Protein AF-A0A3D8IZU4-F1 (afdb_monomer_lite)

pLDDT: mean 82.91, std 5.6, range [69.81, 93.69]

Structure (mmCIF, N/CA/C/O backbone):
data_AF-A0A3D8IZU4-F1
#
_entry.id   AF-A0A3D8IZU4-F1
#
loop_
_atom_site.group_PDB
_atom_site.id
_atom_site.type_symbol
_atom_site.label_atom_id
_atom_site.label_alt_id
_atom_site.label_comp_id
_atom_site.label_asym_id
_atom_site.label_entity_id
_atom_site.label_seq_id
_atom_site.pdbx_PDB_ins_code
_atom_site.Cartn_x
_atom_site.Cartn_y
_atom_site.Cartn_z
_atom_site.occupancy
_atom_site.B_iso_or_equiv
_atom_site.auth_seq_id
_atom_site.auth_comp_id
_atom_site.auth_asym_id
_atom_site.auth_atom_id
_atom_site.pdbx_PDB_model_num
ATOM 1 N N . MET A 1 1 ? 6.747 13.965 -3.616 1.00 71.31 1 MET A N 1
ATOM 2 C CA . MET A 1 1 ? 6.517 12.518 -3.405 1.00 71.31 1 MET A CA 1
ATOM 3 C C . MET A 1 1 ? 5.207 12.258 -2.665 1.00 71.31 1 MET A C 1
ATOM 5 O O . MET A 1 1 ? 4.269 11.817 -3.312 1.00 71.31 1 MET A O 1
ATOM 9 N N . LEU A 1 2 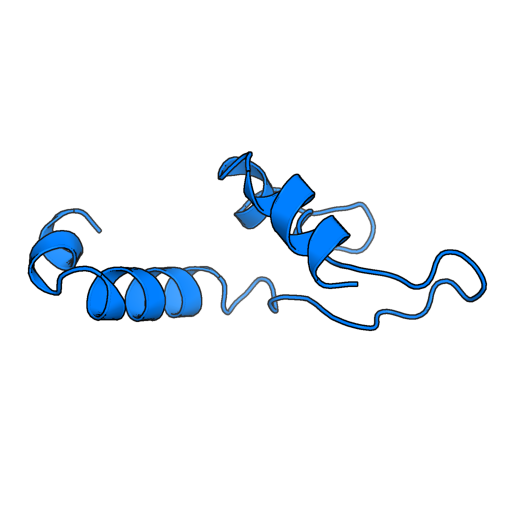? 5.087 12.617 -1.379 1.00 69.88 2 LEU A N 1
ATOM 10 C CA . LEU A 1 2 ? 3.867 12.389 -0.579 1.00 69.88 2 LEU A CA 1
ATOM 11 C C . LEU A 1 2 ? 2.597 13.017 -1.177 1.00 69.88 2 LEU A C 1
ATOM 13 O O . LEU A 1 2 ? 1.563 12.367 -1.222 1.00 69.88 2 LEU A O 1
ATOM 17 N N . LEU A 1 3 ? 2.691 14.236 -1.722 1.00 76.50 3 LEU A N 1
ATOM 18 C CA . LEU A 1 3 ? 1.576 14.906 -2.405 1.00 76.50 3 LEU A CA 1
ATOM 19 C C . LEU A 1 3 ? 0.994 14.077 -3.565 1.00 76.50 3 LEU A C 1
ATOM 21 O O . LEU A 1 3 ? -0.216 14.032 -3.752 1.00 76.50 3 LEU A O 1
ATOM 25 N N . ILE A 1 4 ? 1.857 13.408 -4.333 1.00 78.88 4 ILE A N 1
ATOM 26 C CA . ILE A 1 4 ? 1.452 12.622 -5.504 1.00 78.88 4 ILE A CA 1
ATOM 27 C C . ILE A 1 4 ? 0.769 11.330 -5.059 1.00 78.88 4 ILE A C 1
ATOM 29 O O . ILE A 1 4 ? -0.272 10.981 -5.604 1.00 78.88 4 ILE A O 1
ATOM 33 N N . ILE A 1 5 ? 1.314 10.665 -4.037 1.00 78.06 5 ILE A N 1
ATOM 34 C CA . ILE A 1 5 ? 0.691 9.479 -3.436 1.00 78.06 5 ILE A CA 1
ATOM 35 C C . ILE A 1 5 ? -0.678 9.852 -2.853 1.00 78.06 5 ILE A C 1
ATOM 37 O O . ILE A 1 5 ? -1.662 9.187 -3.156 1.00 78.06 5 ILE A O 1
ATOM 41 N N . ARG A 1 6 ? -0.772 10.967 -2.116 1.00 77.69 6 ARG A N 1
ATOM 42 C CA . ARG A 1 6 ? -2.032 11.479 -1.557 1.00 77.69 6 ARG A CA 1
ATOM 43 C C . ARG A 1 6 ? -3.078 11.743 -2.640 1.00 77.69 6 ARG A C 1
ATOM 45 O O . ARG A 1 6 ? -4.207 11.291 -2.516 1.00 77.69 6 ARG A O 1
ATOM 52 N N . ASN A 1 7 ? -2.709 12.453 -3.707 1.00 82.31 7 ASN A N 1
ATOM 53 C CA . ASN A 1 7 ? -3.644 12.773 -4.788 1.00 82.31 7 ASN A CA 1
ATOM 54 C C . ASN A 1 7 ? -4.107 11.511 -5.536 1.00 82.31 7 ASN A C 1
ATOM 56 O O . ASN A 1 7 ? -5.257 11.434 -5.950 1.00 82.31 7 ASN A O 1
ATOM 60 N N . LYS A 1 8 ? -3.240 10.502 -5.675 1.00 82.75 8 LYS A N 1
ATOM 61 C CA . LYS A 1 8 ? -3.604 9.213 -6.277 1.00 82.75 8 LYS A CA 1
ATOM 62 C C . LYS A 1 8 ? -4.486 8.360 -5.365 1.00 82.75 8 LYS A C 1
ATOM 64 O O . LYS A 1 8 ? -5.370 7.679 -5.872 1.00 82.75 8 LYS A O 1
ATOM 69 N N . ALA A 1 9 ? -4.265 8.415 -4.053 1.00 81.88 9 ALA A N 1
ATOM 70 C CA . ALA A 1 9 ? -5.048 7.696 -3.049 1.00 81.88 9 ALA A CA 1
ATOM 71 C C . ALA A 1 9 ? -6.418 8.338 -2.758 1.00 81.88 9 ALA A C 1
ATOM 73 O O . ALA A 1 9 ? -7.244 7.709 -2.109 1.00 81.88 9 ALA A O 1
ATOM 74 N N . TYR A 1 10 ? -6.681 9.558 -3.253 1.00 82.56 10 TYR A N 1
ATOM 75 C CA . TYR A 1 10 ? -8.000 10.202 -3.158 1.00 82.56 10 TYR A CA 1
ATOM 76 C C . TYR A 1 10 ? -9.109 9.366 -3.819 1.00 82.56 10 TYR A C 1
ATOM 78 O O . TYR A 1 10 ? -10.259 9.385 -3.394 1.00 82.56 10 TYR A O 1
ATOM 86 N N . HIS A 1 11 ? -8.734 8.596 -4.837 1.00 83.50 11 HIS A N 1
ATOM 87 C CA . HIS A 1 11 ? -9.573 7.602 -5.486 1.00 83.50 11 HIS A CA 1
ATOM 88 C C . HIS A 1 11 ? -9.188 6.228 -4.940 1.00 83.50 11 HIS A C 1
ATOM 90 O O . HIS A 1 11 ? -8.142 5.685 -5.307 1.00 83.50 11 HIS A O 1
ATOM 96 N N . TRP A 1 12 ? -9.990 5.691 -4.019 1.00 78.81 12 TRP A N 1
ATOM 97 C CA . TRP A 1 12 ? -9.679 4.448 -3.306 1.00 78.81 12 TRP A CA 1
ATOM 98 C C . TRP A 1 12 ? -9.495 3.259 -4.259 1.00 78.81 12 TRP A C 1
ATOM 100 O O . TRP A 1 12 ? -8.686 2.373 -3.990 1.00 78.81 12 TRP A O 1
ATOM 110 N N . GLU A 1 13 ? -10.136 3.265 -5.431 1.00 83.25 13 GLU A N 1
ATOM 111 C CA . GLU A 1 13 ? -9.974 2.216 -6.437 1.00 83.25 13 GLU A CA 1
ATOM 112 C C . GLU A 1 13 ? -8.547 2.142 -7.012 1.00 83.25 13 GLU A C 1
ATOM 114 O O . GLU A 1 13 ? -8.146 1.116 -7.563 1.00 83.25 13 GLU A O 1
ATOM 119 N N . ASN A 1 14 ? -7.738 3.197 -6.859 1.00 86.44 14 ASN A N 1
ATOM 120 C CA . ASN A 1 14 ? -6.334 3.192 -7.277 1.00 86.44 14 ASN A CA 1
ATOM 121 C C . ASN A 1 14 ? -5.429 2.332 -6.387 1.00 86.44 14 ASN A C 1
ATOM 123 O O . ASN A 1 14 ? -4.301 2.046 -6.797 1.00 86.44 14 ASN A O 1
ATOM 127 N N . LEU A 1 15 ? -5.890 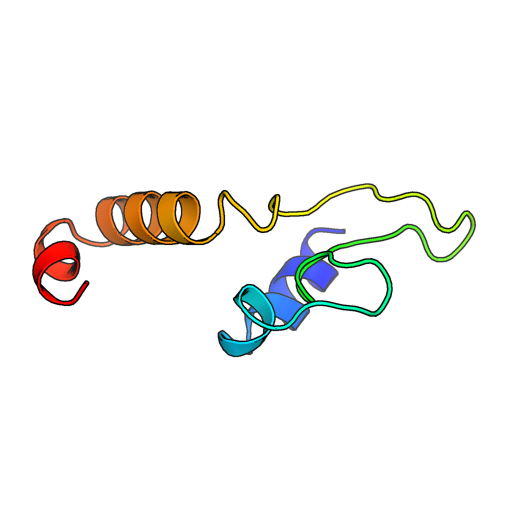1.927 -5.199 1.00 80.50 15 LEU A N 1
ATOM 128 C CA . LEU A 1 15 ? -5.211 0.901 -4.403 1.00 80.50 15 LEU A CA 1
ATOM 129 C C . LEU A 1 15 ? -5.268 -0.457 -5.107 1.00 80.50 15 LEU A C 1
ATOM 131 O O . LEU A 1 15 ? -4.277 -1.173 -5.093 1.00 80.50 15 LEU A O 1
ATOM 135 N N . LEU A 1 16 ? -6.387 -0.775 -5.763 1.00 81.44 16 LEU A N 1
ATOM 136 C CA . LEU A 1 16 ? -6.627 -2.080 -6.389 1.00 81.44 16 LEU A CA 1
ATOM 137 C C . LEU A 1 16 ? -6.235 -2.120 -7.873 1.00 81.44 16 LEU A C 1
ATOM 139 O O . LEU A 1 16 ? -5.893 -3.175 -8.403 1.00 81.44 16 LEU A O 1
ATOM 143 N N . LYS A 1 17 ? -6.270 -0.979 -8.569 1.00 87.56 17 LYS A N 1
ATOM 144 C CA . LYS A 1 17 ? -5.860 -0.902 -9.978 1.00 87.56 17 LYS A CA 1
ATOM 145 C C . LYS A 1 17 ? -4.345 -1.022 -10.111 1.00 87.56 17 LYS A C 1
ATOM 147 O O . LYS A 1 17 ? -3.601 -0.235 -9.527 1.00 87.56 17 LYS A O 1
ATOM 152 N N . LEU A 1 18 ? -3.906 -1.949 -10.955 1.00 85.88 18 LEU A N 1
ATOM 153 C CA . LEU A 1 18 ? -2.506 -2.109 -11.328 1.00 85.88 18 LEU A CA 1
ATOM 154 C C . LEU A 1 18 ? -2.171 -1.257 -12.558 1.00 85.88 18 LEU A C 1
ATOM 156 O O . LEU A 1 18 ? -2.973 -1.122 -13.482 1.00 85.88 18 LEU A O 1
ATOM 160 N N . ASN A 1 19 ? -0.970 -0.686 -12.569 1.00 83.56 19 ASN A N 1
ATOM 161 C CA . ASN A 1 19 ? -0.393 -0.066 -13.754 1.00 83.56 19 ASN A CA 1
ATOM 162 C C . ASN A 1 19 ? 0.210 -1.127 -14.690 1.00 83.56 19 ASN A C 1
ATOM 164 O O . ASN A 1 19 ? 0.286 -2.307 -14.357 1.00 83.56 19 ASN A O 1
ATOM 168 N N . THR A 1 20 ? 0.715 -0.694 -15.846 1.00 82.94 20 THR A N 1
ATOM 169 C CA . THR A 1 20 ? 1.370 -1.562 -16.847 1.00 82.94 20 THR A CA 1
ATOM 170 C C . THR A 1 20 ? 2.592 -2.321 -16.322 1.00 82.94 20 THR A C 1
ATOM 172 O O . THR A 1 20 ? 3.051 -3.256 -16.963 1.00 82.94 20 THR A O 1
ATOM 175 N N . ASN A 1 21 ? 3.121 -1.923 -15.164 1.00 80.94 21 ASN A N 1
ATOM 176 C CA . ASN A 1 21 ? 4.254 -2.555 -14.497 1.00 80.94 21 ASN A CA 1
ATOM 177 C C . ASN A 1 21 ? 3.808 -3.429 -13.309 1.00 80.94 21 ASN A C 1
ATOM 179 O O . ASN A 1 21 ? 4.619 -3.679 -12.421 1.00 80.94 21 ASN A O 1
ATOM 183 N N . ASN A 1 22 ? 2.531 -3.821 -13.233 1.00 82.75 22 ASN A N 1
ATOM 184 C CA . ASN A 1 22 ? 1.939 -4.594 -12.134 1.00 82.75 22 ASN A CA 1
ATOM 185 C C . ASN A 1 22 ? 2.112 -3.970 -10.738 1.00 82.75 22 ASN A C 1
ATOM 187 O O . ASN A 1 22 ? 2.101 -4.679 -9.739 1.00 82.75 22 ASN A O 1
ATOM 191 N N . ASN A 1 23 ? 2.252 -2.646 -10.642 1.00 83.44 23 ASN A N 1
ATOM 192 C CA . ASN A 1 23 ? 2.268 -1.950 -9.354 1.00 83.44 23 ASN A CA 1
ATOM 193 C C . ASN A 1 23 ? 0.940 -1.218 -9.129 1.00 83.44 23 ASN A C 1
ATOM 195 O O . ASN A 1 23 ? 0.351 -0.752 -10.107 1.00 83.44 23 ASN A O 1
ATOM 199 N N . PRO A 1 24 ? 0.494 -1.005 -7.880 1.00 84.31 24 PRO A N 1
ATOM 200 C CA . PRO A 1 24 ? -0.737 -0.265 -7.608 1.00 84.31 24 PRO A CA 1
ATOM 201 C C . PRO A 1 24 ? -0.677 1.157 -8.170 1.00 84.31 24 PRO A C 1
ATOM 203 O O . PRO A 1 24 ? 0.382 1.790 -8.164 1.00 84.31 24 PRO A O 1
ATOM 206 N N . ASN A 1 25 ? -1.793 1.719 -8.625 1.00 85.44 25 ASN A N 1
ATOM 207 C CA . ASN A 1 25 ? -1.806 3.036 -9.271 1.00 85.44 25 ASN A CA 1
ATOM 208 C C . ASN A 1 25 ? -1.412 4.193 -8.337 1.00 85.44 25 ASN A C 1
ATOM 210 O O . ASN A 1 25 ? -0.977 5.244 -8.822 1.00 85.44 25 ASN A O 1
ATOM 214 N N . ILE A 1 26 ? -1.444 3.976 -7.018 1.00 85.62 26 ILE A N 1
ATOM 215 C CA . ILE A 1 26 ? -0.876 4.873 -5.994 1.00 85.62 26 ILE A CA 1
ATOM 216 C C . ILE A 1 26 ? 0.660 4.972 -6.021 1.00 85.62 26 ILE A C 1
ATOM 218 O O . ILE A 1 26 ? 1.230 5.867 -5.399 1.00 85.62 26 ILE A O 1
ATOM 222 N N . THR A 1 27 ? 1.334 4.097 -6.772 1.00 84.19 27 THR A N 1
ATOM 223 C CA . THR A 1 27 ? 2.794 4.062 -6.914 1.00 84.19 27 THR A CA 1
ATOM 224 C C . THR A 1 27 ? 3.362 5.412 -7.341 1.00 84.19 27 THR A 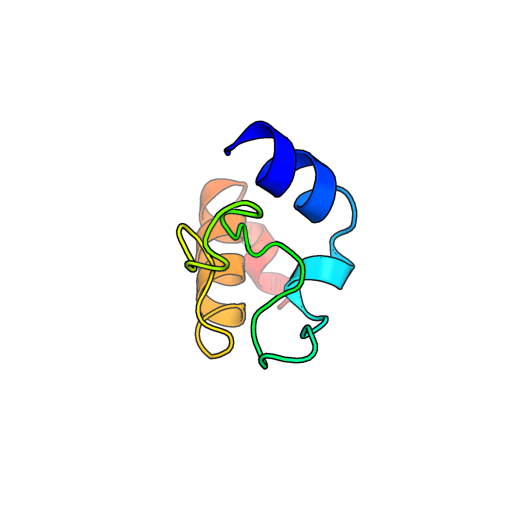C 1
ATOM 226 O O . THR A 1 27 ? 2.903 6.028 -8.314 1.00 84.19 27 THR A O 1
ATOM 229 N N . TYR A 1 28 ? 4.423 5.839 -6.660 1.00 83.62 28 TYR A N 1
ATOM 230 C CA . TYR A 1 28 ? 5.244 6.969 -7.062 1.00 83.62 28 TYR A CA 1
ATOM 231 C C . TYR A 1 28 ? 6.544 6.491 -7.718 1.00 83.62 28 TYR A C 1
ATOM 233 O O . TYR A 1 28 ? 7.375 5.803 -7.114 1.00 83.62 28 TYR A O 1
ATOM 241 N N . GLN A 1 29 ? 6.723 6.909 -8.969 1.00 82.12 29 GLN A N 1
ATOM 242 C CA . GLN A 1 29 ? 7.940 6.711 -9.745 1.00 82.12 29 GLN A CA 1
ATOM 243 C C . GLN A 1 29 ? 8.610 8.063 -9.987 1.00 82.12 29 GLN A C 1
ATOM 245 O O . GLN A 1 29 ? 7.946 9.095 -10.104 1.00 82.12 29 GLN A O 1
ATOM 250 N N . ASN A 1 30 ? 9.938 8.066 -10.062 1.00 79.00 30 ASN A N 1
ATOM 251 C CA . ASN A 1 30 ? 10.671 9.236 -10.514 1.00 79.00 30 ASN A CA 1
ATOM 252 C 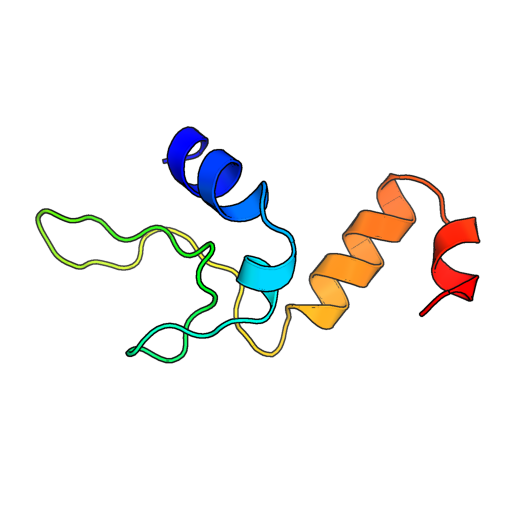C . ASN A 1 30 ? 10.514 9.382 -12.026 1.00 79.00 30 ASN A C 1
ATOM 254 O O . ASN A 1 30 ? 11.152 8.646 -12.768 1.00 79.00 30 ASN A O 1
ATOM 258 N N . ASN A 1 31 ? 9.750 10.367 -12.486 1.00 71.94 31 ASN A N 1
ATOM 259 C CA . ASN A 1 31 ? 9.540 10.590 -13.919 1.00 71.94 31 ASN A CA 1
ATOM 260 C C . ASN A 1 31 ? 10.831 10.904 -14.699 1.00 71.94 31 ASN A C 1
ATOM 262 O O . ASN A 1 31 ? 10.850 10.735 -15.911 1.00 71.94 31 ASN A O 1
ATOM 266 N N . LYS A 1 32 ? 11.911 11.349 -14.037 1.00 76.81 32 LYS A N 1
ATOM 267 C CA . LYS A 1 32 ? 13.193 11.623 -14.711 1.00 76.81 32 LYS A CA 1
ATOM 268 C C . LYS A 1 32 ? 13.984 10.353 -15.026 1.00 76.81 32 LYS A C 1
ATOM 270 O O . LYS A 1 32 ? 14.656 10.298 -16.046 1.00 76.81 32 LYS A O 1
ATOM 275 N N . ASN A 1 33 ? 13.900 9.342 -14.156 1.00 77.25 33 ASN A N 1
ATOM 276 C CA . ASN A 1 33 ? 14.753 8.147 -14.228 1.00 77.25 33 ASN A CA 1
ATOM 277 C C . ASN A 1 33 ? 13.944 6.836 -14.240 1.00 77.25 33 ASN A C 1
ATOM 279 O O . ASN A 1 33 ? 14.525 5.770 -14.073 1.00 77.25 33 ASN A O 1
ATOM 283 N N . TYR A 1 34 ? 12.611 6.915 -14.314 1.00 69.81 34 TYR A N 1
ATOM 284 C CA . TYR A 1 34 ? 11.641 5.812 -14.196 1.00 69.81 34 TYR A CA 1
ATOM 285 C C . TYR A 1 34 ? 11.863 4.865 -13.005 1.00 69.81 34 TYR A C 1
ATOM 287 O O . TYR A 1 34 ? 11.340 3.755 -12.950 1.00 69.81 34 TYR A O 1
ATOM 295 N N . LYS A 1 35 ? 12.620 5.317 -12.001 1.00 77.56 35 LYS A N 1
ATOM 296 C CA . LYS A 1 35 ? 12.933 4.535 -10.812 1.00 77.56 35 LYS A CA 1
ATOM 297 C C . LYS A 1 35 ? 11.720 4.519 -9.893 1.00 77.56 35 LYS A C 1
ATOM 299 O O . LYS A 1 35 ? 11.218 5.580 -9.513 1.00 77.56 35 LYS A O 1
ATOM 304 N N . LEU A 1 36 ? 11.285 3.325 -9.502 1.00 76.81 36 LEU A N 1
ATOM 305 C CA . LEU A 1 36 ? 10.329 3.151 -8.417 1.00 76.81 36 LEU A CA 1
ATOM 306 C C . LEU A 1 36 ? 10.931 3.716 -7.127 1.00 76.81 36 LEU A C 1
ATOM 308 O O . LEU A 1 36 ? 12.016 3.296 -6.727 1.00 76.81 36 LEU A O 1
ATOM 312 N N . ILE A 1 37 ? 10.251 4.675 -6.496 1.00 76.69 37 ILE A N 1
ATOM 313 C CA . ILE A 1 37 ? 10.718 5.236 -5.220 1.00 76.69 37 ILE A CA 1
ATOM 314 C C . ILE A 1 37 ? 9.820 4.788 -4.066 1.00 76.69 37 ILE A C 1
ATOM 316 O O . ILE A 1 37 ? 10.334 4.492 -2.993 1.00 76.69 37 ILE A O 1
ATOM 320 N N . ALA A 1 38 ? 8.502 4.725 -4.267 1.00 77.94 38 ALA A N 1
ATOM 321 C CA . ALA A 1 38 ? 7.578 4.307 -3.217 1.00 77.94 38 ALA A CA 1
ATOM 322 C C . ALA A 1 38 ? 6.321 3.657 -3.804 1.00 77.94 38 ALA A C 1
ATOM 324 O O . ALA A 1 38 ? 5.712 4.196 -4.732 1.00 77.94 38 ALA A O 1
ATOM 325 N N . SER A 1 39 ? 5.930 2.512 -3.250 1.00 78.44 39 SER A N 1
ATOM 326 C CA . SER A 1 39 ? 4.697 1.798 -3.580 1.00 78.44 39 SER A CA 1
ATOM 327 C C . SER A 1 39 ? 4.282 0.872 -2.437 1.00 78.44 39 SER A C 1
ATOM 329 O O . SER A 1 39 ? 5.059 0.649 -1.509 1.00 78.44 39 SER A O 1
ATOM 331 N N . ILE A 1 40 ? 3.066 0.342 -2.528 1.00 79.62 40 ILE A N 1
ATOM 332 C CA . ILE A 1 40 ? 2.604 -0.805 -1.750 1.00 79.62 40 ILE A CA 1
ATOM 333 C C . ILE A 1 40 ? 2.791 -2.029 -2.642 1.00 79.62 40 ILE A C 1
ATOM 335 O O . ILE A 1 40 ? 2.397 -2.009 -3.807 1.00 79.62 40 ILE A O 1
ATOM 339 N N . THR A 1 41 ? 3.409 -3.089 -2.130 1.00 81.88 41 THR A N 1
ATOM 340 C CA . THR A 1 41 ? 3.518 -4.337 -2.891 1.00 81.88 41 THR A CA 1
ATOM 341 C C . THR A 1 41 ? 2.108 -4.888 -3.148 1.00 81.88 41 THR A C 1
ATOM 343 O O . THR A 1 41 ? 1.331 -4.947 -2.193 1.00 81.88 41 THR A O 1
ATOM 346 N N . PRO A 1 42 ? 1.739 -5.273 -4.389 1.00 77.62 42 PRO A N 1
ATOM 347 C CA . PRO A 1 42 ? 0.374 -5.697 -4.710 1.00 77.62 42 PRO A CA 1
ATOM 348 C C . PRO A 1 42 ? -0.196 -6.772 -3.775 1.00 77.62 42 PRO A C 1
ATOM 350 O O . PRO A 1 42 ? -1.319 -6.648 -3.302 1.00 77.62 42 PRO A O 1
ATOM 353 N N . ASP A 1 43 ? 0.604 -7.780 -3.425 1.00 83.75 43 ASP A N 1
ATOM 354 C CA . ASP A 1 43 ? 0.225 -8.884 -2.528 1.00 83.75 43 ASP A CA 1
ATOM 355 C C . ASP A 1 43 ? 0.108 -8.473 -1.046 1.00 83.75 43 ASP A C 1
ATOM 357 O O . ASP A 1 43 ? -0.170 -9.305 -0.183 1.00 83.75 43 ASP A O 1
ATOM 361 N N . LYS A 1 44 ? 0.368 -7.202 -0.723 1.00 84.19 44 LYS A N 1
ATOM 362 C CA . LYS A 1 44 ? 0.277 -6.629 0.626 1.00 84.19 44 LYS A CA 1
ATOM 363 C C . LYS A 1 44 ? -0.812 -5.567 0.752 1.00 84.19 44 LYS A C 1
ATOM 365 O O . LYS A 1 44 ? -0.940 -5.001 1.837 1.00 84.19 44 LYS A O 1
ATOM 370 N N . ILE A 1 45 ? -1.581 -5.292 -0.306 1.00 83.88 45 ILE A N 1
ATOM 371 C CA . ILE A 1 45 ? -2.659 -4.293 -0.258 1.00 83.88 45 ILE A CA 1
ATOM 372 C C . ILE A 1 45 ? -3.683 -4.657 0.818 1.00 83.88 45 ILE A C 1
ATOM 374 O O . ILE A 1 45 ? -3.995 -3.805 1.643 1.00 83.88 45 ILE A O 1
ATOM 378 N N . ASP A 1 46 ? -4.133 -5.912 0.867 1.00 86.38 46 ASP A N 1
ATOM 379 C CA . ASP A 1 46 ? -5.139 -6.352 1.844 1.00 86.38 46 ASP A CA 1
ATOM 380 C C . ASP A 1 46 ? -4.643 -6.139 3.276 1.00 86.38 46 ASP A C 1
ATOM 382 O O . ASP A 1 46 ? -5.297 -5.478 4.078 1.00 86.38 46 ASP A O 1
ATOM 386 N N . LYS A 1 47 ? -3.406 -6.566 3.562 1.00 88.62 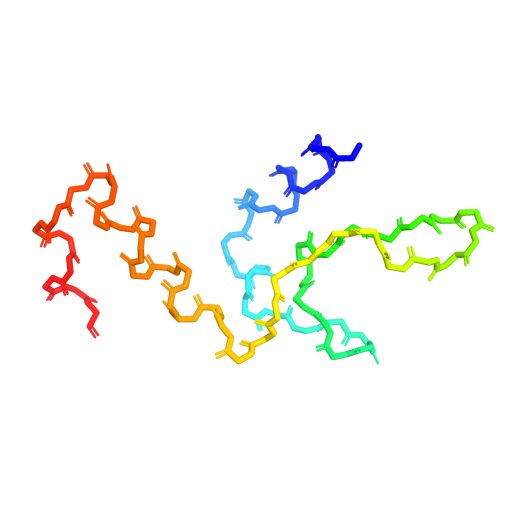47 LYS A N 1
ATOM 387 C CA . LYS A 1 47 ? -2.776 -6.360 4.872 1.00 88.62 47 LYS A CA 1
ATOM 388 C C . LYS A 1 47 ? -2.645 -4.878 5.234 1.00 88.62 47 LYS A C 1
ATOM 390 O O . LYS A 1 47 ? -2.888 -4.500 6.376 1.00 88.62 47 LYS A O 1
ATOM 395 N N . PHE A 1 48 ? -2.272 -4.032 4.273 1.00 85.62 48 PHE A N 1
ATOM 396 C CA . PHE A 1 48 ? -2.220 -2.587 4.486 1.00 85.62 48 PHE A CA 1
ATOM 397 C C . PHE A 1 48 ? -3.602 -2.014 4.829 1.00 85.62 48 PHE A C 1
ATOM 399 O O . PHE A 1 48 ? -3.701 -1.186 5.732 1.00 85.62 48 PHE A O 1
ATOM 406 N N . LEU A 1 49 ? -4.658 -2.452 4.136 1.00 85.38 49 LEU A N 1
ATOM 407 C CA . LEU A 1 49 ? -6.028 -2.009 4.400 1.00 85.38 49 LEU A CA 1
ATOM 408 C C . LEU A 1 49 ? -6.514 -2.466 5.778 1.00 85.38 49 LEU A C 1
ATOM 410 O O . LEU A 1 49 ? -7.092 -1.659 6.504 1.00 85.38 49 LEU A O 1
ATOM 414 N N . GLU A 1 50 ? -6.230 -3.706 6.176 1.00 90.12 50 GLU A N 1
ATOM 415 C CA . GLU A 1 50 ? -6.534 -4.198 7.524 1.00 90.12 50 GLU A CA 1
ATOM 416 C C . GLU A 1 50 ? -5.840 -3.365 8.609 1.00 90.12 50 GLU A C 1
ATOM 418 O O . GLU A 1 50 ? -6.480 -2.928 9.568 1.00 90.12 50 GLU A O 1
ATOM 423 N N . ASP A 1 51 ? -4.532 -3.132 8.466 1.00 89.56 51 ASP A N 1
ATOM 424 C CA . ASP A 1 51 ? -3.753 -2.348 9.427 1.00 89.56 51 ASP A CA 1
ATOM 425 C C . ASP A 1 51 ? -4.266 -0.900 9.482 1.00 89.56 51 ASP A C 1
ATOM 427 O O . ASP A 1 51 ? -4.457 -0.345 10.565 1.00 89.56 51 ASP A O 1
ATOM 431 N N . PHE A 1 52 ? -4.583 -0.305 8.329 1.00 86.81 52 PHE A N 1
ATOM 432 C CA . PHE A 1 52 ? -5.163 1.034 8.241 1.00 86.81 52 PHE A CA 1
ATOM 433 C C . PHE A 1 52 ? -6.520 1.125 8.950 1.00 86.81 52 PHE A C 1
ATOM 435 O O . PHE A 1 52 ? -6.719 2.014 9.781 1.00 86.81 52 PHE A O 1
ATOM 442 N N . LEU A 1 53 ? -7.437 0.190 8.694 1.00 89.94 53 LEU A N 1
ATOM 443 C CA . LEU A 1 53 ? -8.752 0.176 9.339 1.00 89.94 53 LEU A CA 1
ATOM 444 C C . LEU A 1 53 ? -8.636 0.021 10.857 1.00 89.94 53 LEU A C 1
ATOM 446 O O . LEU A 1 53 ? -9.294 0.763 11.588 1.00 89.94 53 LEU A O 1
ATOM 450 N N . LYS A 1 54 ? -7.732 -0.844 11.339 1.00 91.50 54 LYS A N 1
ATOM 451 C CA . LYS A 1 54 ? -7.435 -0.988 12.777 1.00 91.50 54 LYS A CA 1
ATOM 452 C C . LYS A 1 54 ? -6.950 0.316 13.412 1.00 91.50 54 LYS A C 1
ATOM 454 O O . LYS A 1 54 ? -7.324 0.591 14.549 1.00 91.50 54 LYS A O 1
ATOM 459 N N . THR A 1 55 ? -6.149 1.122 12.703 1.00 91.69 55 THR A N 1
ATOM 460 C CA . THR A 1 55 ? -5.682 2.427 13.221 1.00 91.69 55 THR A CA 1
ATOM 461 C C . THR A 1 55 ? -6.778 3.487 13.299 1.00 91.69 55 THR A C 1
ATOM 463 O O . THR A 1 55 ? -6.679 4.387 14.130 1.00 91.69 55 THR A O 1
ATOM 466 N N . ILE A 1 56 ? -7.817 3.392 12.462 1.00 90.88 56 ILE A N 1
ATOM 467 C CA . ILE A 1 56 ? -8.961 4.313 12.489 1.00 90.88 56 ILE A CA 1
ATOM 468 C C . ILE A 1 56 ? -9.953 3.887 13.568 1.00 90.88 56 ILE A C 1
ATOM 470 O O . ILE A 1 56 ? -10.290 4.673 14.451 1.00 90.88 56 ILE A O 1
ATOM 474 N N . ASN A 1 57 ? -10.452 2.655 13.468 1.00 92.50 57 ASN A N 1
ATOM 475 C CA . ASN A 1 57 ? -11.353 2.051 14.437 1.00 92.50 57 ASN A CA 1
ATOM 476 C C . ASN A 1 57 ? -11.353 0.522 14.239 1.00 92.50 57 ASN A C 1
ATOM 478 O O . ASN A 1 57 ? -11.821 0.051 13.198 1.00 92.50 57 ASN A O 1
ATOM 482 N N . PRO A 1 58 ? -10.911 -0.264 15.237 1.00 92.81 58 PRO A N 1
ATOM 483 C CA . PRO A 1 58 ? -10.913 -1.724 15.170 1.00 92.81 58 PRO A CA 1
ATOM 484 C C . PRO A 1 58 ? -12.268 -2.354 14.817 1.00 92.81 58 PRO A C 1
ATOM 486 O O . PRO A 1 58 ? -12.294 -3.408 14.187 1.00 92.81 58 PRO A O 1
ATOM 489 N N . GLU A 1 59 ? -13.395 -1.719 15.157 1.00 93.69 59 GLU A N 1
ATOM 490 C CA . GLU A 1 59 ? -14.726 -2.232 14.803 1.00 93.69 59 GLU A CA 1
ATOM 491 C C . GLU A 1 59 ? -14.988 -2.261 13.294 1.00 93.69 59 GLU A C 1
ATOM 493 O O . GLU A 1 59 ? -15.857 -3.008 12.846 1.00 93.69 59 GLU A O 1
ATOM 498 N N . LEU A 1 60 ? -14.256 -1.479 12.494 1.00 89.25 60 LEU A N 1
ATOM 499 C CA . LEU A 1 60 ? -14.402 -1.471 11.035 1.00 89.25 60 LEU A CA 1
ATOM 500 C C . LEU A 1 60 ? -13.968 -2.793 10.395 1.00 89.25 60 LEU A C 1
ATOM 502 O O . LEU A 1 60 ? -14.411 -3.102 9.293 1.00 89.25 60 LEU A O 1
ATOM 506 N N . MET A 1 61 ? -13.177 -3.605 11.104 1.00 89.50 61 MET A N 1
ATOM 507 C CA .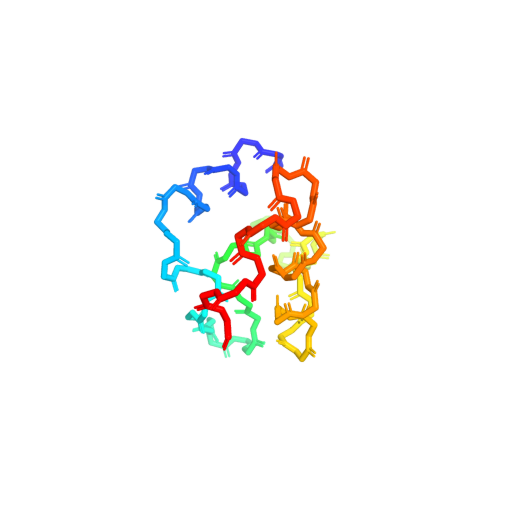 MET A 1 61 ? -12.759 -4.932 10.646 1.00 89.50 61 MET A CA 1
ATOM 508 C C . MET A 1 61 ? -13.932 -5.894 10.424 1.00 89.50 61 MET A C 1
ATOM 510 O O . MET A 1 61 ? -13.768 -6.871 9.709 1.00 89.50 61 MET A O 1
ATOM 514 N N . LYS A 1 62 ? -15.120 -5.629 10.990 1.00 90.94 62 LYS A N 1
ATOM 515 C CA . LYS A 1 62 ? -16.319 -6.466 10.783 1.00 90.94 62 LYS A CA 1
ATOM 516 C C . LYS A 1 62 ? -16.921 -6.372 9.373 1.00 90.94 62 LYS A C 1
ATOM 518 O O . LYS A 1 62 ? -17.872 -7.090 9.083 1.00 90.94 62 LYS A O 1
ATOM 523 N N . TYR A 1 63 ? -16.441 -5.435 8.554 1.00 83.62 63 TYR A N 1
ATOM 524 C CA . TYR A 1 63 ? -16.914 -5.193 7.187 1.00 83.62 63 TYR A CA 1
ATOM 525 C C . TYR A 1 63 ? -15.945 -5.701 6.107 1.00 83.62 63 TYR A C 1
ATOM 527 O O . TYR A 1 63 ? -16.190 -5.462 4.924 1.00 83.62 63 TYR A O 1
ATOM 535 N N . LEU A 1 64 ? -14.856 -6.353 6.519 1.00 76.25 64 LEU A N 1
ATOM 536 C CA . LEU A 1 64 ? -13.936 -7.107 5.665 1.00 76.25 64 LEU A CA 1
ATOM 537 C C . LEU A 1 64 ? -14.352 -8.579 5.646 1.00 76.25 64 LEU A C 1
ATOM 539 O O . LEU A 1 64 ? -14.295 -9.172 4.548 1.00 76.25 64 LEU A O 1
#

Organism: NCBI:txid375927

Radius of gyration: 13.03 Å; chains: 1; bounding box: 32×24×32 Å

Foldseek 3Di:
DVVQLVVQCVPVCQLQDADPVRFRNSWDADPVPRHGDDGDRNVCSVVVVQVVCVVVPNVCVVVD

Sequence (64 aa):
MLLIIRNKAYHWENLLKLNTNNNPNITYQNNKNYKLIASITPDKIDKFLEDFLKTINPELMKYL

Secondary structure (DSSP, 8-state):
-HHHHHHHHTSGGGGT-B-TTSSBTT-EEETTTTEEEE---GGGHHHHHHHHHHHH-GGGGGG-